Protein AF-A0A4P6UJ15-F1 (afdb_monomer_lite)

pLDDT: mean 84.93, std 12.89, range [43.19, 95.25]

Organism: NCBI:txid80880

Foldseek 3Di:
DDDPDDDPVPPCDPQVVLVVVLVVQLVVLVVDDPVCSVVSVVVSCVPSNVDHPVVVVVVVVVVVVD

Secondary structure (DSSP, 8-state):
--------TT---HHHHHHHHHHHHHHHHHTS-HHHHHHHHHHHHHTTTTS-HHHHHHHHHHHHH-

Structure (mmCIF, N/CA/C/O backbone):
data_AF-A0A4P6UJ15-F1
#
_entry.id   AF-A0A4P6UJ15-F1
#
loop_
_atom_site.group_PDB
_atom_site.id
_atom_site.type_symbol
_atom_site.label_atom_id
_atom_site.label_alt_id
_atom_site.label_comp_id
_atom_site.label_asym_id
_atom_site.label_entity_id
_atom_site.label_seq_id
_atom_site.pdbx_PDB_ins_code
_atom_site.Cartn_x
_atom_site.Cartn_y
_atom_site.Cartn_z
_atom_site.occupancy
_atom_site.B_iso_or_equiv
_atom_site.auth_seq_id
_atom_site.auth_comp_id
_atom_site.auth_asym_id
_atom_site.auth_atom_id
_atom_site.pdbx_PDB_model_num
ATOM 1 N N . MET A 1 1 ? 0.207 6.778 -44.776 1.00 43.19 1 MET A N 1
ATOM 2 C CA . MET A 1 1 ? 1.257 6.499 -43.772 1.00 43.19 1 MET A CA 1
ATOM 3 C C . MET A 1 1 ? 0.565 5.916 -42.557 1.00 43.19 1 MET A C 1
ATOM 5 O O . MET A 1 1 ? -0.174 6.625 -41.890 1.00 43.19 1 MET A O 1
ATOM 9 N N . VAL A 1 2 ? 0.666 4.599 -42.387 1.00 51.56 2 VAL A N 1
ATOM 10 C CA . VAL A 1 2 ? -0.051 3.852 -41.348 1.00 51.56 2 VAL A CA 1
ATOM 11 C C . VAL A 1 2 ? 0.677 4.032 -40.019 1.00 51.56 2 VAL A C 1
ATOM 13 O O . VAL A 1 2 ? 1.868 3.753 -39.933 1.00 51.56 2 VAL A O 1
ATOM 16 N N . LEU A 1 3 ? -0.071 4.544 -39.039 1.00 63.56 3 LEU A N 1
ATOM 17 C CA . LEU A 1 3 ? 0.030 4.300 -37.598 1.00 63.56 3 LEU A CA 1
ATOM 18 C C . LEU A 1 3 ? 1.243 3.452 -37.163 1.00 63.56 3 LEU A C 1
ATOM 20 O O . LEU A 1 3 ? 1.186 2.227 -37.152 1.00 63.56 3 LEU A O 1
ATOM 24 N N . ALA A 1 4 ? 2.307 4.122 -36.727 1.00 60.88 4 ALA A N 1
ATOM 25 C CA . ALA A 1 4 ? 3.370 3.529 -35.922 1.00 60.88 4 ALA A CA 1
ATOM 26 C C . ALA A 1 4 ? 3.432 4.271 -34.579 1.00 60.88 4 ALA A C 1
ATOM 28 O O . ALA A 1 4 ? 4.394 4.957 -34.255 1.00 60.88 4 ALA A O 1
ATOM 29 N N . CYS A 1 5 ? 2.339 4.189 -33.824 1.00 64.94 5 CYS A N 1
ATOM 30 C CA . CYS A 1 5 ? 2.314 4.503 -32.401 1.00 64.94 5 CYS A CA 1
ATOM 31 C C . CYS A 1 5 ? 1.969 3.194 -31.684 1.00 64.94 5 CYS A C 1
ATOM 33 O O . CYS A 1 5 ? 1.172 2.424 -32.207 1.00 64.94 5 CYS A O 1
ATOM 35 N N . LEU A 1 6 ? 2.512 2.997 -30.484 1.00 71.06 6 LEU A N 1
ATOM 36 C CA . LEU A 1 6 ? 2.373 1.829 -29.597 1.00 71.06 6 LEU A CA 1
ATOM 37 C C . LEU A 1 6 ? 3.385 0.696 -29.874 1.00 71.06 6 LEU A C 1
ATOM 39 O O . LEU A 1 6 ? 3.196 -0.127 -30.765 1.00 71.06 6 LEU A O 1
ATOM 43 N N . PRO A 1 7 ? 4.456 0.645 -29.053 1.00 59.56 7 PRO A N 1
ATOM 44 C CA . PRO A 1 7 ? 4.325 -0.062 -27.781 1.00 59.56 7 PRO A CA 1
ATOM 45 C C . PRO A 1 7 ? 4.992 0.699 -26.620 1.00 59.56 7 PRO A C 1
ATOM 47 O O . PRO A 1 7 ? 6.121 0.416 -26.241 1.00 59.56 7 PRO A O 1
ATOM 50 N N . LEU A 1 8 ? 4.281 1.653 -26.013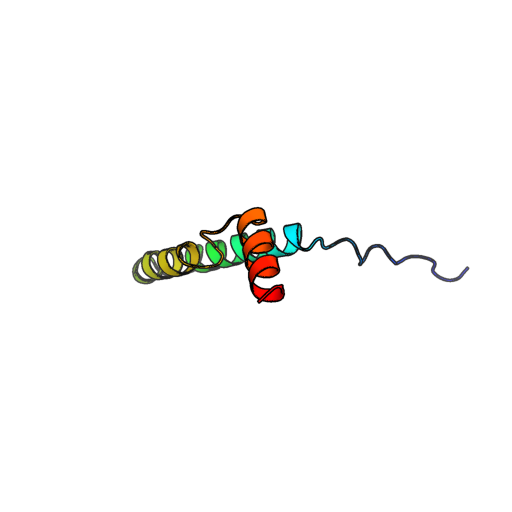 1.00 61.34 8 LEU A N 1
ATOM 51 C CA . LEU A 1 8 ? 4.655 2.196 -24.691 1.00 61.34 8 LEU A CA 1
ATOM 52 C C . LEU A 1 8 ? 3.832 1.565 -23.552 1.00 61.34 8 LEU A C 1
ATOM 54 O O . LEU A 1 8 ? 3.934 1.973 -22.401 1.00 61.34 8 LEU A O 1
ATOM 58 N N . LEU A 1 9 ? 3.032 0.537 -23.856 1.00 60.41 9 LEU A N 1
ATOM 59 C CA . LEU A 1 9 ? 2.180 -0.162 -22.886 1.00 60.41 9 LEU A CA 1
ATOM 60 C C . LEU A 1 9 ? 2.951 -1.144 -21.982 1.00 60.41 9 LEU A C 1
ATOM 62 O O . LEU A 1 9 ? 2.345 -1.798 -21.142 1.00 60.41 9 LEU A O 1
ATOM 66 N N . THR A 1 10 ? 4.273 -1.268 -22.126 1.00 59.84 10 THR A N 1
ATOM 67 C CA . THR A 1 10 ? 5.085 -2.243 -21.373 1.00 59.84 10 THR A CA 1
ATOM 68 C C . THR A 1 10 ? 5.702 -1.690 -20.084 1.00 59.84 10 THR A C 1
ATOM 70 O O . THR A 1 10 ? 6.411 -2.418 -19.396 1.00 59.84 10 THR A O 1
ATOM 73 N N . ALA A 1 11 ? 5.444 -0.430 -19.720 1.00 56.41 11 ALA A N 1
ATOM 74 C CA . ALA A 1 11 ? 6.163 0.240 -18.630 1.00 56.41 11 ALA A CA 1
ATOM 75 C C . ALA A 1 11 ? 5.485 0.187 -17.244 1.00 56.41 11 ALA A C 1
ATOM 77 O O . ALA A 1 11 ? 5.949 0.854 -16.319 1.00 56.41 11 ALA A O 1
ATOM 78 N N . CYS A 1 12 ? 4.424 -0.603 -17.041 1.00 66.00 12 CYS A N 1
ATOM 79 C CA . CYS A 1 12 ? 3.957 -0.883 -15.681 1.00 66.00 12 CYS A CA 1
ATOM 80 C C . CYS A 1 12 ? 4.946 -1.838 -15.004 1.00 66.00 12 CYS A C 1
ATOM 82 O O . CYS A 1 12 ? 4.840 -3.057 -15.133 1.00 66.00 12 CYS A O 1
ATOM 84 N N . THR A 1 13 ? 5.936 -1.287 -14.299 1.00 83.19 13 THR A N 1
ATOM 85 C CA . THR A 1 13 ? 6.840 -2.099 -13.481 1.00 83.19 13 THR A CA 1
ATOM 86 C C . THR A 1 13 ? 6.038 -2.798 -12.384 1.00 83.19 13 THR A C 1
ATOM 88 O O . THR A 1 13 ? 5.050 -2.269 -11.867 1.00 83.19 13 THR A O 1
ATOM 91 N N . THR A 1 14 ? 6.468 -3.996 -11.988 1.00 85.25 14 THR A N 1
ATOM 92 C CA . THR A 1 14 ? 5.847 -4.725 -10.872 1.00 85.25 14 THR A CA 1
ATOM 93 C C . THR A 1 14 ? 5.907 -3.932 -9.567 1.00 85.25 14 THR A C 1
ATOM 95 O O . THR A 1 14 ? 5.028 -4.084 -8.724 1.00 85.25 14 THR A O 1
ATOM 98 N N . GLN A 1 15 ? 6.902 -3.050 -9.426 1.00 88.88 15 GLN A N 1
ATOM 99 C CA . GLN A 1 15 ? 7.002 -2.102 -8.320 1.00 88.88 15 GLN A CA 1
ATOM 100 C C . GLN A 1 15 ? 5.904 -1.044 -8.369 1.00 88.88 15 GLN A C 1
ATOM 102 O O . GLN A 1 15 ? 5.180 -0.886 -7.391 1.00 88.88 15 GLN A O 1
ATOM 107 N N . ALA A 1 16 ? 5.732 -0.366 -9.506 1.00 89.12 16 ALA A N 1
ATOM 108 C CA . ALA A 1 16 ? 4.702 0.656 -9.660 1.00 89.12 16 ALA A CA 1
ATOM 109 C C . ALA A 1 16 ? 3.296 0.073 -9.456 1.00 89.12 16 ALA A C 1
ATOM 111 O O . ALA A 1 16 ? 2.449 0.690 -8.811 1.00 89.12 16 ALA A O 1
ATOM 112 N N . TRP A 1 17 ? 3.056 -1.146 -9.947 1.00 88.38 17 TRP A N 1
ATOM 113 C CA . TRP A 1 17 ? 1.803 -1.853 -9.693 1.00 88.38 17 TRP A CA 1
ATOM 114 C C . TRP A 1 17 ? 1.613 -2.181 -8.205 1.00 88.38 17 TRP A C 1
ATOM 116 O O . TRP A 1 17 ? 0.543 -1.924 -7.655 1.00 88.38 17 TRP A O 1
ATOM 126 N N . TYR A 1 18 ? 2.649 -2.696 -7.534 1.00 90.50 18 TYR A N 1
ATOM 127 C CA . TYR A 1 18 ? 2.592 -3.011 -6.106 1.00 90.50 18 TYR A CA 1
ATOM 128 C C . TYR A 1 18 ? 2.308 -1.763 -5.263 1.00 90.50 18 TYR A C 1
ATOM 130 O O . TYR A 1 18 ? 1.376 -1.755 -4.459 1.00 90.50 18 TYR A O 1
ATOM 138 N N . GLU A 1 19 ? 3.056 -0.685 -5.488 1.00 91.00 19 GLU A N 1
ATOM 139 C CA . GLU A 1 19 ? 2.873 0.584 -4.786 1.00 91.00 19 GLU A CA 1
ATOM 140 C C . GLU A 1 19 ? 1.483 1.174 -5.043 1.00 91.00 19 GLU A C 1
ATOM 142 O O . GLU A 1 19 ? 0.814 1.595 -4.097 1.00 91.00 19 GLU A O 1
ATOM 147 N N . GLY A 1 20 ? 1.004 1.121 -6.290 1.00 91.12 20 GLY A N 1
ATOM 148 C CA . GLY A 1 20 ? -0.350 1.536 -6.647 1.00 91.12 20 GLY A CA 1
ATOM 149 C C . GLY A 1 20 ? -1.428 0.710 -5.941 1.00 91.12 20 GLY A C 1
ATOM 150 O O . GLY A 1 20 ? -2.363 1.275 -5.378 1.00 91.12 20 GLY A O 1
ATOM 151 N N . SER A 1 21 ? -1.279 -0.617 -5.891 1.00 90.00 21 SER A N 1
ATOM 152 C CA . SER A 1 21 ? -2.219 -1.503 -5.189 1.00 90.00 21 SER A CA 1
ATOM 153 C C . SER A 1 21 ? -2.263 -1.217 -3.682 1.00 90.00 21 SER A C 1
ATOM 155 O O . SER A 1 21 ? -3.341 -1.129 -3.090 1.00 90.00 21 SER A O 1
ATOM 157 N N . ARG A 1 22 ? -1.098 -0.964 -3.072 1.00 92.00 22 ARG A N 1
ATOM 158 C CA . ARG A 1 22 ? -0.947 -0.616 -1.657 1.00 92.00 22 ARG A CA 1
ATOM 159 C C . ARG A 1 22 ? -1.589 0.733 -1.335 1.00 92.00 22 ARG A C 1
ATOM 161 O O . ARG A 1 22 ? -2.295 0.859 -0.334 1.00 92.00 22 ARG A O 1
ATOM 168 N N . ALA A 1 23 ? -1.356 1.737 -2.179 1.00 92.50 23 ALA A N 1
ATOM 169 C CA . ALA A 1 23 ? -1.977 3.051 -2.052 1.00 92.50 23 ALA A CA 1
ATOM 170 C C . ALA A 1 23 ? -3.502 2.965 -2.217 1.00 92.50 23 ALA A C 1
ATOM 172 O O . ALA A 1 23 ? -4.240 3.520 -1.402 1.00 92.50 23 ALA A O 1
ATOM 173 N N . GLY A 1 24 ? -3.973 2.198 -3.203 1.00 93.75 24 GLY A N 1
ATOM 174 C CA . GLY A 1 24 ? -5.393 1.953 -3.441 1.00 93.75 24 GLY A CA 1
ATOM 175 C C . GLY A 1 24 ? -6.090 1.287 -2.253 1.00 93.75 24 GLY A C 1
ATOM 176 O O . GLY 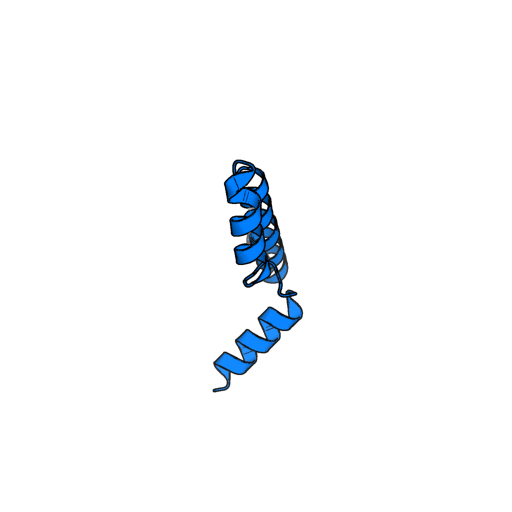A 1 24 ? -7.158 1.736 -1.848 1.00 93.75 24 GLY A O 1
ATOM 177 N N . ALA A 1 25 ? -5.471 0.274 -1.641 1.00 92.00 25 ALA A N 1
ATOM 178 C CA . ALA A 1 25 ? -6.017 -0.394 -0.458 1.00 92.00 25 ALA A CA 1
ATOM 179 C C . ALA A 1 25 ? -6.182 0.568 0.734 1.00 92.00 25 ALA A C 1
ATOM 181 O O . ALA A 1 25 ? -7.218 0.573 1.395 1.00 92.00 25 ALA A O 1
ATOM 182 N N . ARG A 1 26 ? -5.201 1.447 0.975 1.00 93.62 26 ARG A N 1
ATOM 183 C CA . ARG A 1 26 ? -5.301 2.491 2.014 1.00 93.62 26 ARG A CA 1
ATOM 184 C C . ARG A 1 26 ? -6.387 3.514 1.696 1.00 93.62 26 ARG A C 1
ATOM 186 O O . ARG A 1 26 ? -7.147 3.908 2.577 1.00 93.62 26 ARG A O 1
ATOM 193 N N . GLN A 1 27 ? -6.489 3.923 0.434 1.00 95.06 27 GLN A N 1
ATOM 194 C CA . GLN A 1 27 ? -7.517 4.859 -0.008 1.00 95.06 27 GLN A CA 1
ATOM 195 C C . GLN A 1 27 ? -8.930 4.284 0.145 1.00 95.06 27 GLN A C 1
ATOM 197 O O . GLN A 1 27 ? -9.838 5.024 0.511 1.00 95.06 27 GLN A O 1
ATOM 202 N N . GLN A 1 28 ? -9.118 2.980 -0.070 1.00 94.00 28 GLN A N 1
ATOM 203 C CA . GLN A 1 28 ? -10.397 2.314 0.192 1.00 94.00 28 GLN A CA 1
ATOM 204 C C . GLN A 1 28 ? -10.799 2.404 1.668 1.00 94.00 28 GLN A C 1
ATOM 206 O O . GLN A 1 28 ? -11.978 2.599 1.955 1.00 94.00 28 GLN A O 1
ATOM 211 N N . CYS A 1 29 ? -9.842 2.340 2.602 1.00 94.94 29 CYS A N 1
ATOM 212 C CA . CYS A 1 29 ? -10.143 2.538 4.019 1.00 94.94 29 CYS A CA 1
ATOM 213 C C . CYS A 1 29 ? -10.598 3.966 4.320 1.00 94.94 29 CYS A C 1
ATOM 215 O O . CYS A 1 29 ? -11.555 4.135 5.064 1.00 94.94 29 CYS A O 1
ATOM 217 N N . ASN A 1 30 ? -10.014 4.985 3.680 1.00 94.25 30 ASN A N 1
ATOM 218 C CA . ASN A 1 30 ? -10.448 6.382 3.847 1.00 94.25 30 ASN A CA 1
ATOM 219 C C . ASN A 1 30 ? -11.902 6.635 3.406 1.00 94.25 30 ASN A C 1
ATOM 221 O O . ASN A 1 30 ? -12.484 7.648 3.780 1.00 94.25 30 ASN A O 1
ATOM 225 N N . GLN A 1 31 ? -12.477 5.747 2.591 1.00 95.25 31 GLN A N 1
ATOM 226 C CA . GLN A 1 31 ? -13.873 5.827 2.154 1.00 95.25 31 GLN A CA 1
ATOM 227 C C . GLN A 1 31 ? -14.837 5.108 3.107 1.00 95.25 31 GLN A C 1
ATOM 229 O O . GLN A 1 31 ? -16.051 5.201 2.931 1.00 95.25 31 GLN A O 1
ATOM 234 N N . GLN A 1 32 ? -14.321 4.385 4.104 1.00 94.69 32 GLN A N 1
ATOM 235 C CA . GLN A 1 32 ? -15.142 3.707 5.097 1.00 94.69 32 GLN A CA 1
ATOM 236 C C . GLN A 1 32 ? -15.628 4.687 6.173 1.00 94.69 32 GLN A C 1
ATOM 238 O O . GLN A 1 32 ? -14.922 5.637 6.518 1.00 94.69 32 GLN A O 1
ATOM 243 N N . PRO A 1 33 ? -16.816 4.454 6.757 1.00 93.75 33 PRO A N 1
ATOM 244 C CA . PRO A 1 33 ? -17.261 5.205 7.922 1.00 93.75 33 PRO A CA 1
ATOM 245 C C . PRO A 1 33 ? -16.298 5.007 9.113 1.00 93.75 33 PRO A C 1
ATOM 247 O O . PRO A 1 33 ? -15.630 3.971 9.192 1.00 93.75 33 PRO A O 1
ATOM 250 N N . PRO A 1 34 ? -16.257 5.942 10.084 1.00 85.50 34 PRO A N 1
ATOM 251 C CA . PRO A 1 34 ? -15.262 5.942 11.163 1.00 85.50 34 PRO A CA 1
ATOM 252 C C . PRO A 1 34 ? -15.155 4.622 11.941 1.00 85.50 34 PRO A C 1
ATOM 254 O O . PRO A 1 34 ? -14.055 4.193 12.265 1.00 85.50 34 PRO A O 1
ATOM 257 N N . GLY A 1 35 ? -16.279 3.933 12.176 1.00 90.00 35 GLY A N 1
ATOM 258 C CA . GLY A 1 35 ? -16.293 2.651 12.894 1.00 90.00 35 GLY A CA 1
ATOM 259 C C . GLY A 1 35 ? -15.701 1.464 12.121 1.00 90.00 35 GLY A C 1
ATOM 260 O O . GLY A 1 35 ? -15.335 0.467 12.731 1.00 90.00 35 GLY A O 1
ATOM 261 N N . ALA A 1 36 ? -15.593 1.558 10.793 1.00 94.38 36 ALA A N 1
ATOM 262 C CA . ALA A 1 36 ? -15.009 0.520 9.939 1.00 94.38 36 ALA A CA 1
ATOM 263 C C . ALA A 1 36 ? -13.599 0.883 9.441 1.00 94.38 36 ALA A C 1
ATOM 265 O O . ALA A 1 36 ? -12.864 0.008 8.978 1.00 94.38 36 ALA A O 1
ATOM 266 N N . TYR A 1 37 ? -13.205 2.157 9.552 1.00 95.12 37 TYR A N 1
ATOM 267 C CA . TYR A 1 37 ? -11.888 2.642 9.145 1.00 95.12 37 TYR A CA 1
ATOM 268 C C . TYR A 1 37 ? -10.756 1.905 9.865 1.00 95.12 37 TYR A C 1
ATOM 270 O O . TYR A 1 37 ? -9.833 1.417 9.216 1.00 95.12 37 TYR A O 1
ATOM 278 N N . GLU A 1 38 ? -10.835 1.800 11.194 1.00 95.00 38 GLU A N 1
ATOM 279 C CA . GLU A 1 38 ? -9.769 1.208 12.008 1.00 95.00 38 GLU A CA 1
ATOM 280 C C . GLU A 1 38 ? -9.562 -0.275 11.685 1.00 95.00 38 GLU A C 1
ATOM 282 O O . GLU A 1 38 ? -8.426 -0.702 11.470 1.00 95.00 38 GLU A O 1
ATOM 287 N 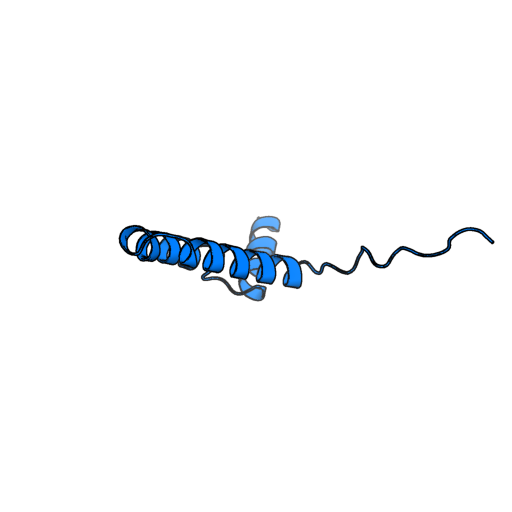N . ASP A 1 39 ? -10.648 -1.046 11.560 1.00 95.19 39 ASP A N 1
ATOM 288 C CA . ASP A 1 39 ? -10.565 -2.461 11.181 1.00 95.19 39 ASP A CA 1
ATOM 289 C C . ASP A 1 39 ? -10.027 -2.636 9.753 1.00 95.19 39 ASP A C 1
ATOM 291 O O . ASP A 1 39 ? -9.185 -3.501 9.505 1.00 95.19 39 ASP A O 1
ATOM 295 N N . CYS A 1 40 ? -10.448 -1.777 8.817 1.00 95.06 40 CYS A N 1
ATOM 296 C CA . CYS A 1 40 ? -9.926 -1.772 7.452 1.00 95.06 40 CYS A CA 1
ATOM 297 C C . CYS A 1 40 ? -8.421 -1.485 7.426 1.00 95.06 40 CYS A C 1
ATOM 299 O O . CYS A 1 40 ? -7.648 -2.258 6.857 1.00 95.06 40 CYS A O 1
ATOM 301 N N . MET A 1 41 ? -7.986 -0.402 8.077 1.00 94.62 41 MET A N 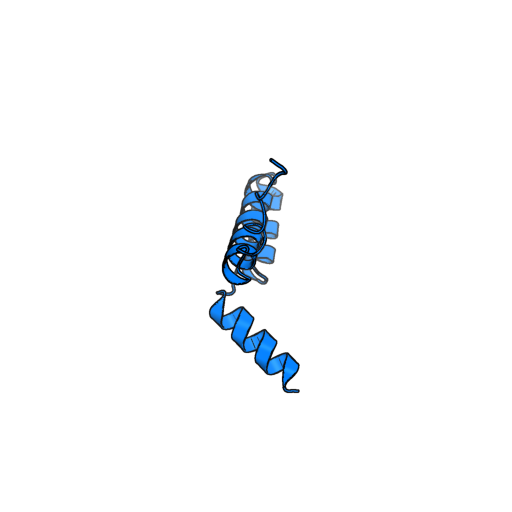1
ATOM 302 C CA . MET A 1 41 ? -6.577 -0.013 8.114 1.00 94.62 41 MET A CA 1
ATOM 303 C C . MET A 1 41 ? -5.715 -1.067 8.796 1.00 94.62 41 MET A C 1
ATOM 305 O O . MET A 1 41 ? -4.607 -1.332 8.330 1.00 94.62 41 MET A O 1
ATOM 309 N N . ARG A 1 42 ? -6.222 -1.709 9.854 1.00 94.19 42 ARG A N 1
ATOM 310 C CA . ARG A 1 42 ? -5.545 -2.829 10.511 1.00 94.19 42 ARG A CA 1
ATOM 311 C C . ARG A 1 42 ? -5.300 -3.979 9.533 1.00 94.19 42 ARG A C 1
ATOM 313 O O . ARG A 1 42 ? -4.155 -4.386 9.372 1.00 94.19 42 ARG A O 1
ATOM 320 N N . ARG A 1 43 ? -6.328 -4.430 8.805 1.00 92.44 43 ARG A N 1
ATOM 321 C CA . ARG A 1 43 ? -6.202 -5.500 7.792 1.00 92.44 43 ARG A CA 1
ATOM 322 C C . ARG A 1 43 ? -5.245 -5.129 6.663 1.00 92.44 43 ARG A C 1
ATOM 324 O O . ARG A 1 43 ? -4.449 -5.957 6.229 1.00 92.44 43 ARG A O 1
ATOM 331 N N . VAL A 1 44 ? -5.308 -3.885 6.187 1.00 93.25 44 VAL A N 1
ATOM 332 C CA . VAL A 1 44 ? -4.392 -3.397 5.150 1.00 93.25 44 VAL A CA 1
ATOM 333 C C . VAL A 1 44 ? -2.955 -3.426 5.663 1.00 93.25 44 VAL A C 1
ATOM 335 O O . VAL A 1 44 ? -2.084 -3.933 4.964 1.00 93.25 44 VAL A O 1
ATOM 338 N N . ASN A 1 45 ? -2.700 -2.949 6.881 1.00 91.50 45 ASN A N 1
ATOM 339 C CA . ASN A 1 45 ? -1.365 -2.936 7.479 1.00 91.50 45 ASN A CA 1
ATOM 340 C C . ASN A 1 45 ? -0.830 -4.335 7.829 1.00 91.50 45 ASN A C 1
ATOM 342 O O . ASN A 1 45 ? 0.372 -4.542 7.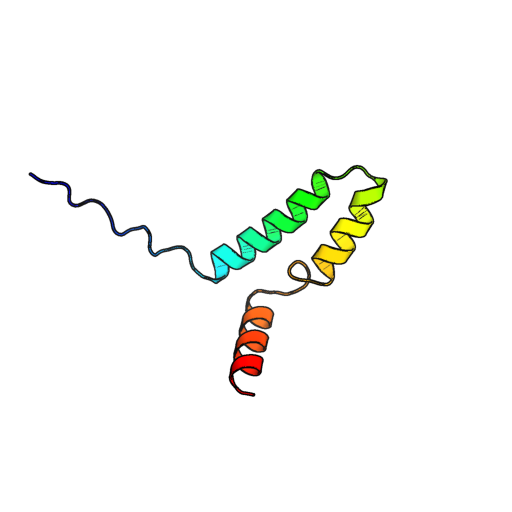728 1.00 91.50 45 ASN A O 1
ATOM 346 N N . GLU A 1 46 ? -1.686 -5.285 8.208 1.00 90.25 46 GLU A N 1
ATOM 347 C CA . GLU A 1 46 ? -1.302 -6.689 8.431 1.00 90.25 46 GLU A CA 1
ATOM 348 C C . GLU A 1 46 ? -0.961 -7.415 7.114 1.00 90.25 46 GLU A C 1
ATOM 350 O O . GLU A 1 46 ? -0.188 -8.369 7.120 1.00 90.25 46 GLU A O 1
ATOM 355 N N . GLY A 1 47 ? -1.516 -6.960 5.985 1.00 85.44 47 GLY A N 1
ATOM 356 C CA . GLY A 1 47 ? -1.252 -7.502 4.652 1.00 85.44 47 GLY A CA 1
ATOM 357 C C . GLY A 1 47 ? -0.341 -6.618 3.790 1.00 85.44 47 GLY A C 1
ATOM 358 O O . GLY A 1 47 ? 0.711 -6.137 4.211 1.00 85.44 47 GLY A O 1
ATOM 359 N N . VAL A 1 48 ? -0.775 -6.376 2.548 1.00 74.56 48 VAL A N 1
ATOM 360 C CA . VAL A 1 48 ? -0.020 -5.659 1.491 1.00 74.56 48 VAL A CA 1
ATOM 361 C C . VAL A 1 48 ? 0.370 -4.223 1.895 1.00 74.56 48 VAL A C 1
ATOM 363 O O . VAL A 1 48 ? 1.341 -3.651 1.404 1.00 74.56 48 VAL A O 1
ATOM 366 N N . GLY A 1 49 ? -0.368 -3.614 2.824 1.00 81.25 49 GLY A N 1
ATOM 367 C CA . GLY A 1 49 ? -0.102 -2.291 3.387 1.00 81.25 49 GLY A CA 1
ATOM 368 C C . GLY A 1 49 ? 1.118 -2.222 4.299 1.00 81.25 49 GLY A C 1
ATOM 369 O O . GLY A 1 49 ? 1.746 -1.159 4.357 1.00 81.25 49 GLY A O 1
ATOM 370 N N . GLY A 1 50 ? 1.471 -3.308 4.984 1.00 82.75 50 GLY A N 1
ATOM 371 C CA . GLY A 1 50 ? 2.592 -3.343 5.927 1.00 82.75 50 GLY A CA 1
ATOM 372 C C . GLY A 1 50 ? 3.943 -3.580 5.263 1.00 82.75 50 GLY A C 1
ATOM 373 O O . GLY A 1 50 ? 4.953 -3.034 5.702 1.00 82.75 50 GLY A O 1
ATOM 374 N N . GLN A 1 51 ? 3.960 -4.341 4.171 1.00 87.81 51 GLN A N 1
ATOM 375 C CA . GLN A 1 51 ? 5.187 -4.816 3.541 1.00 87.81 51 GLN A CA 1
ATOM 376 C C . GLN A 1 51 ? 5.752 -3.806 2.518 1.00 87.81 51 GLN A C 1
ATOM 378 O O . GLN A 1 51 ? 5.006 -3.139 1.789 1.00 87.81 51 GLN A O 1
ATOM 383 N N . SER A 1 52 ? 7.082 -3.664 2.459 1.00 88.19 52 SER A N 1
ATOM 384 C CA . SER A 1 52 ? 7.750 -2.913 1.389 1.00 88.19 52 SER A CA 1
ATOM 385 C C . SER A 1 52 ? 7.840 -3.768 0.125 1.00 88.19 52 SER A C 1
ATOM 387 O O . SER A 1 52 ? 7.745 -4.992 0.179 1.00 88.19 52 SER A O 1
ATOM 389 N N . TYR A 1 53 ? 8.033 -3.133 -1.030 1.00 88.06 53 TYR A N 1
ATOM 390 C CA . TYR A 1 53 ? 8.152 -3.876 -2.283 1.00 88.06 53 TYR A CA 1
ATOM 391 C C . TYR A 1 53 ? 9.329 -4.867 -2.269 1.00 88.06 53 TYR A C 1
ATOM 393 O O . TYR A 1 53 ? 9.185 -5.996 -2.731 1.00 88.06 53 TYR A O 1
ATOM 401 N N . ASP A 1 54 ? 10.463 -4.484 -1.679 1.00 90.56 54 ASP A N 1
ATOM 402 C CA . ASP A 1 54 ? 11.642 -5.349 -1.573 1.00 90.56 54 ASP A CA 1
ATOM 403 C C . ASP A 1 54 ? 11.388 -6.592 -0.718 1.00 90.56 54 ASP A C 1
ATOM 405 O O . ASP A 1 54 ? 11.808 -7.687 -1.093 1.00 90.56 54 ASP A O 1
ATOM 409 N N . SER A 1 55 ? 10.703 -6.456 0.424 1.00 89.00 55 SER A N 1
ATOM 410 C CA . SER A 1 55 ? 10.387 -7.620 1.257 1.00 89.00 55 SER A CA 1
ATOM 411 C C . SER A 1 55 ? 9.343 -8.519 0.604 1.00 89.00 55 SER A C 1
ATOM 413 O O . SER A 1 55 ? 9.523 -9.734 0.622 1.00 89.00 55 SER A O 1
ATOM 415 N N . TYR A 1 56 ? 8.348 -7.940 -0.074 1.00 89.31 56 TYR A N 1
ATOM 416 C CA . TYR A 1 56 ? 7.410 -8.687 -0.915 1.00 89.31 56 TYR A CA 1
ATOM 417 C C . TYR A 1 56 ? 8.132 -9.494 -2.005 1.00 89.31 56 TYR A C 1
ATOM 419 O O . TYR A 1 56 ? 7.850 -10.674 -2.204 1.00 89.31 56 TYR A O 1
ATOM 427 N N . GLN A 1 57 ? 9.088 -8.883 -2.713 1.00 90.62 57 GLN A N 1
ATOM 428 C CA . GLN A 1 57 ? 9.848 -9.564 -3.764 1.00 90.62 57 GLN A CA 1
ATOM 429 C C . GLN A 1 57 ? 10.690 -10.714 -3.211 1.00 90.62 57 GLN A C 1
ATOM 431 O O . GLN A 1 57 ? 10.631 -11.815 -3.758 1.00 90.62 57 GLN A O 1
ATOM 436 N N . ARG A 1 58 ? 11.419 -10.483 -2.112 1.00 92.38 58 ARG A N 1
ATOM 437 C CA . ARG A 1 58 ? 12.233 -11.515 -1.452 1.00 92.38 58 ARG A CA 1
ATOM 438 C C . ARG A 1 58 ? 11.391 -12.706 -1.013 1.00 92.38 58 ARG A C 1
ATOM 440 O O . ARG A 1 58 ? 11.714 -13.832 -1.374 1.00 92.38 58 ARG A O 1
ATOM 447 N N . GLU A 1 59 ? 10.278 -12.465 -0.324 1.00 90.56 59 GLU A N 1
ATOM 448 C CA . GLU A 1 59 ? 9.368 -13.531 0.108 1.00 90.56 59 GLU A CA 1
ATOM 449 C C . GLU A 1 59 ? 8.832 -14.327 -1.090 1.00 90.56 59 GLU A C 1
ATOM 451 O O . GLU A 1 59 ? 8.829 -15.559 -1.085 1.00 90.56 59 GLU A O 1
ATOM 456 N N . ARG A 1 60 ? 8.444 -13.640 -2.170 1.00 89.25 60 ARG A N 1
ATOM 457 C CA . ARG A 1 60 ? 7.946 -14.304 -3.381 1.00 89.25 60 ARG A CA 1
ATOM 458 C C . ARG A 1 60 ? 9.016 -15.161 -4.064 1.00 89.25 60 ARG A C 1
ATOM 460 O O . ARG A 1 60 ? 8.691 -16.191 -4.656 1.00 89.25 60 ARG A O 1
ATOM 467 N N . GLU A 1 61 ? 10.279 -14.745 -4.016 1.00 94.00 61 GLU A N 1
ATOM 468 C CA . GLU A 1 61 ? 11.409 -15.534 -4.512 1.00 94.00 61 GLU A CA 1
ATOM 469 C C . GLU A 1 61 ? 11.719 -16.735 -3.615 1.00 94.00 61 GLU A C 1
ATOM 471 O O . GLU A 1 61 ? 11.979 -17.822 -4.130 1.00 94.00 61 GLU A O 1
ATOM 47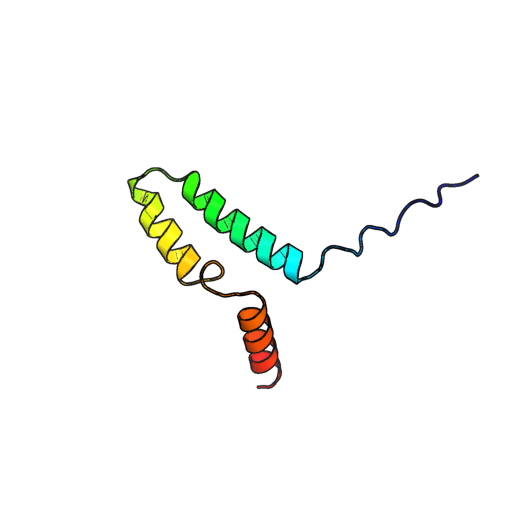6 N N . GLU A 1 62 ? 11.652 -16.572 -2.295 1.00 93.88 62 GLU A N 1
ATOM 477 C CA . GLU A 1 62 ? 11.833 -17.657 -1.327 1.00 93.88 62 GLU A CA 1
ATOM 478 C C . GLU A 1 62 ? 10.754 -18.734 -1.474 1.00 93.88 62 GLU A C 1
ATOM 480 O O . GLU A 1 62 ? 11.074 -19.921 -1.521 1.00 93.88 62 GLU A O 1
ATOM 485 N N . LEU A 1 63 ? 9.487 -18.332 -1.624 1.00 92.88 63 LEU A N 1
ATOM 486 C CA . LEU A 1 63 ? 8.371 -19.247 -1.877 1.00 92.88 63 LEU A CA 1
ATOM 487 C C . LEU A 1 63 ? 8.524 -20.010 -3.196 1.00 92.88 63 LEU A C 1
ATOM 489 O O . LEU A 1 63 ? 8.089 -21.150 -3.288 1.00 92.88 63 LEU A O 1
ATOM 493 N N . ARG A 1 64 ? 9.154 -19.407 -4.211 1.00 93.44 64 ARG A N 1
ATOM 494 C CA . ARG A 1 64 ? 9.424 -20.061 -5.502 1.00 93.44 64 ARG A CA 1
ATOM 495 C C . ARG A 1 64 ? 10.572 -21.078 -5.429 1.00 93.44 64 ARG A C 1
ATOM 497 O O . ARG A 1 64 ? 10.673 -21.929 -6.307 1.00 93.44 64 ARG A O 1
ATOM 504 N N . ARG A 1 65 ? 11.470 -20.955 -4.448 1.00 90.19 65 ARG A N 1
ATOM 505 C CA . ARG A 1 65 ? 12.642 -21.833 -4.273 1.00 90.19 65 ARG A CA 1
ATOM 506 C C . ARG A 1 65 ? 12.366 -23.064 -3.404 1.00 90.19 65 ARG A C 1
ATOM 508 O O . ARG A 1 65 ? 13.225 -23.942 -3.362 1.00 90.19 65 ARG A O 1
ATOM 515 N N . LYS A 1 66 ? 11.240 -23.090 -2.692 1.00 72.56 66 LYS A N 1
ATOM 516 C CA . LYS A 1 66 ? 10.761 -24.244 -1.919 1.00 72.56 66 LYS A CA 1
ATOM 517 C C . LYS A 1 66 ? 10.009 -25.217 -2.818 1.00 72.56 66 LYS A C 1
ATOM 519 O O . LYS A 1 66 ? 10.131 -26.428 -2.545 1.00 72.56 66 LYS A O 1
#

Radius of gyration: 17.31 Å; chains: 1; bounding box: 30×31×57 Å

Sequence (66 aa):
MVLACLPLLTACTTQAWYEGSRAGARQQCNQQPPGAYEDCMRRVNEGVGGQSYDSYQREREELRRK